Protein AF-A0A507ZYX4-F1 (afdb_monomer_lite)

Organism: NCBI:txid1605891

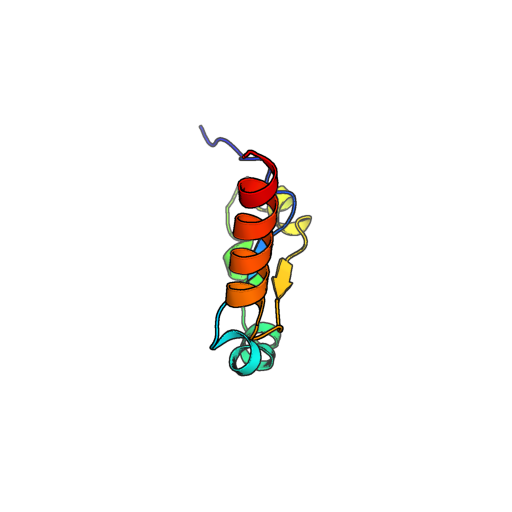Secondary structure (DSSP, 8-state):
---------EEE-STTGGGGHHHHHHSSHHHHHH--GGGHHHHHTS-EEE---TTHHHHHHHHHHHHHHT--

Foldseek 3Di:
DDDDDPDQAAEDDDQCQVVCVVVCVPDCVLVVQLPPVVCNVVSVNHYYYYDPDNCVVVVVVVVVCVVVVVVD

Radius of gyration: 16.39 Å; chains: 1; bounding box: 28×30×45 Å

Structure (mmCIF, N/CA/C/O backbone):
data_AF-A0A507ZYX4-F1
#
_entry.id   AF-A0A507ZYX4-F1
#
loop_
_atom_site.group_PDB
_atom_site.id
_atom_site.type_symbol
_atom_site.label_atom_id
_atom_site.label_alt_id
_atom_site.label_comp_id
_atom_site.label_asym_id
_atom_site.label_entity_id
_atom_site.label_seq_id
_atom_site.pdbx_PDB_ins_code
_atom_site.Cartn_x
_atom_site.Cartn_y
_atom_site.Cartn_z
_atom_site.occupancy
_atom_site.B_iso_or_equiv
_atom_site.auth_seq_id
_atom_site.auth_comp_id
_atom_site.auth_asym_id
_atom_site.auth_atom_id
_atom_site.pdbx_PDB_model_num
ATOM 1 N N . LEU A 1 1 ? 10.400 13.798 16.755 1.00 35.00 1 LEU A N 1
ATOM 2 C CA . LEU A 1 1 ? 10.316 14.581 15.503 1.00 35.00 1 LEU A CA 1
ATOM 3 C C . LEU A 1 1 ? 10.096 13.593 14.360 1.00 35.00 1 LEU A C 1
ATOM 5 O O . LEU A 1 1 ? 10.960 12.753 14.162 1.00 35.00 1 LEU A O 1
ATOM 9 N N . ALA A 1 2 ? 8.934 13.596 13.700 1.00 41.94 2 ALA A N 1
ATOM 10 C CA . ALA A 1 2 ? 8.621 12.672 12.604 1.00 41.94 2 ALA A CA 1
ATOM 11 C C . ALA A 1 2 ? 8.228 13.486 11.366 1.00 41.94 2 ALA A C 1
ATOM 13 O O . ALA A 1 2 ? 7.288 14.276 11.421 1.00 41.94 2 ALA A O 1
ATOM 14 N N . LEU A 1 3 ? 8.979 13.321 10.278 1.00 47.69 3 LEU A N 1
ATOM 15 C CA . LEU A 1 3 ? 8.683 13.910 8.975 1.00 47.69 3 LEU A CA 1
ATOM 16 C C . LEU A 1 3 ? 7.701 12.994 8.241 1.00 47.69 3 LEU A C 1
ATOM 18 O O . LEU A 1 3 ? 8.012 11.840 7.955 1.00 47.69 3 LEU A O 1
ATOM 22 N N . VAL A 1 4 ? 6.511 13.510 7.943 1.00 57.16 4 VAL A N 1
ATOM 23 C CA . VAL A 1 4 ? 5.562 12.850 7.045 1.00 57.16 4 VAL A CA 1
ATOM 24 C C . VAL A 1 4 ? 5.983 13.193 5.621 1.00 57.16 4 VAL A C 1
ATOM 26 O O . VAL A 1 4 ? 5.817 14.330 5.186 1.00 57.16 4 VAL A O 1
ATOM 29 N N . SER A 1 5 ? 6.560 12.232 4.898 1.00 63.56 5 SER A N 1
ATOM 30 C CA . SER A 1 5 ? 6.762 12.369 3.457 1.00 63.56 5 SER A CA 1
ATOM 31 C C . SER A 1 5 ? 5.406 12.229 2.763 1.00 63.56 5 SER A C 1
ATOM 33 O O . SER A 1 5 ? 4.654 11.292 3.026 1.00 63.56 5 SER A O 1
ATOM 35 N N . SER A 1 6 ? 5.071 13.207 1.921 1.00 68.81 6 SER A N 1
ATOM 36 C CA . SER A 1 6 ? 3.782 13.411 1.246 1.00 68.81 6 SER A CA 1
ATOM 37 C C . SER A 1 6 ? 3.424 12.328 0.216 1.00 68.81 6 SER A C 1
ATOM 39 O O . SER A 1 6 ? 3.125 12.633 -0.940 1.00 68.81 6 SER A O 1
ATOM 41 N N . ALA A 1 7 ? 3.459 11.054 0.601 1.00 74.00 7 ALA A N 1
ATOM 42 C CA . ALA A 1 7 ? 2.924 9.979 -0.214 1.00 74.00 7 ALA A CA 1
ATOM 43 C C . ALA A 1 7 ? 1.445 10.276 -0.483 1.00 74.00 7 ALA A C 1
ATOM 45 O O . ALA A 1 7 ? 0.713 10.616 0.440 1.00 74.00 7 ALA A O 1
ATOM 46 N N . LYS A 1 8 ? 1.019 10.185 -1.748 1.00 78.81 8 LYS A N 1
ATOM 47 C CA . LYS A 1 8 ? -0.381 10.384 -2.174 1.00 78.81 8 LYS A CA 1
ATOM 48 C C . LYS A 1 8 ? -1.117 9.068 -2.431 1.00 78.81 8 LYS A C 1
ATOM 50 O O . LYS A 1 8 ? -2.336 9.066 -2.553 1.00 78.81 8 LYS A O 1
ATOM 55 N N . ALA A 1 9 ? -0.383 7.962 -2.536 1.00 83.38 9 ALA A N 1
ATOM 56 C CA . ALA A 1 9 ? -0.912 6.617 -2.719 1.00 83.38 9 ALA A CA 1
ATOM 57 C C . ALA A 1 9 ? 0.156 5.577 -2.360 1.00 83.38 9 ALA A C 1
ATOM 59 O O . ALA A 1 9 ? 1.351 5.871 -2.409 1.00 83.38 9 ALA A O 1
ATOM 60 N N . VAL A 1 10 ? -0.285 4.356 -2.064 1.00 84.56 10 VAL A N 1
ATOM 61 C CA . VAL A 1 10 ? 0.572 3.171 -1.941 1.00 84.56 10 VAL A CA 1
ATOM 62 C C . VAL A 1 10 ? 0.185 2.192 -3.040 1.00 84.56 10 VAL A C 1
ATOM 64 O O . VAL A 1 10 ? -0.993 1.880 -3.206 1.00 84.56 10 VAL A O 1
ATOM 67 N N . PHE A 1 11 ? 1.174 1.700 -3.778 1.00 84.19 11 PHE A N 1
ATOM 68 C CA . PHE A 1 11 ? 0.979 0.681 -4.800 1.00 84.19 11 PHE A CA 1
ATOM 69 C C . PHE A 1 11 ? 1.740 -0.583 -4.411 1.00 84.19 11 PHE A C 1
ATOM 71 O O . PHE A 1 11 ? 2.910 -0.513 -4.043 1.00 84.19 11 PHE A O 1
ATOM 78 N N . ILE A 1 12 ? 1.068 -1.728 -4.481 1.00 83.88 12 ILE A N 1
ATOM 79 C CA . ILE A 1 12 ? 1.656 -3.044 -4.234 1.00 83.88 12 ILE A CA 1
ATOM 80 C C . ILE A 1 12 ? 1.815 -3.723 -5.594 1.00 83.88 12 ILE A C 1
ATOM 82 O O . ILE A 1 12 ? 0.821 -3.984 -6.269 1.00 83.88 12 ILE A O 1
ATOM 86 N N . ALA A 1 13 ? 3.059 -3.983 -5.990 1.00 81.88 13 ALA A N 1
ATOM 87 C CA . ALA A 1 13 ? 3.420 -4.623 -7.253 1.00 81.88 13 ALA A CA 1
ATOM 88 C C . ALA A 1 13 ? 4.353 -5.816 -7.006 1.00 81.88 13 ALA A C 1
ATOM 90 O O . ALA A 1 13 ? 5.060 -5.861 -5.999 1.00 81.88 13 ALA A O 1
ATOM 91 N N . GLY A 1 14 ? 4.352 -6.780 -7.925 1.00 72.50 14 GLY A N 1
ATOM 92 C CA . GLY A 1 14 ? 5.202 -7.970 -7.868 1.00 72.50 14 GLY A CA 1
ATOM 93 C C . GLY A 1 14 ? 4.531 -9.187 -8.502 1.00 72.50 14 GLY A C 1
ATOM 94 O O . GLY A 1 14 ? 3.310 -9.269 -8.557 1.00 72.50 14 GLY A O 1
ATOM 95 N N . GLY A 1 15 ? 5.321 -10.158 -8.963 1.00 72.06 15 GLY A N 1
ATOM 96 C CA . GLY A 1 15 ? 4.795 -11.322 -9.694 1.00 72.06 15 GLY A CA 1
ATOM 97 C C . GLY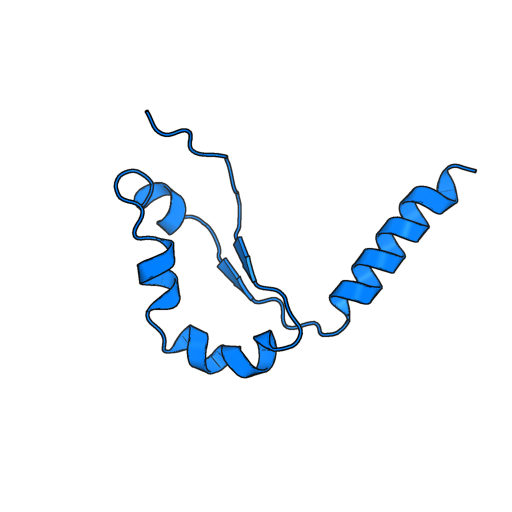 A 1 15 ? 3.881 -12.243 -8.872 1.00 72.06 15 GLY A C 1
ATOM 98 O O . GLY A 1 15 ? 3.014 -12.902 -9.431 1.00 72.06 15 GLY A O 1
ATOM 99 N N . ILE A 1 16 ? 4.030 -12.261 -7.542 1.00 77.94 16 ILE A N 1
ATOM 100 C CA . ILE A 1 16 ? 3.195 -13.072 -6.633 1.00 77.94 16 ILE A CA 1
ATOM 101 C C . ILE A 1 16 ? 1.914 -12.350 -6.187 1.00 77.94 16 ILE A C 1
ATOM 103 O O . ILE A 1 16 ? 1.032 -12.938 -5.570 1.00 77.94 16 ILE A O 1
ATOM 107 N N . VAL A 1 17 ? 1.798 -11.058 -6.492 1.00 73.69 17 VAL A N 1
ATOM 108 C CA . VAL A 1 17 ? 0.719 -10.199 -5.999 1.00 73.69 17 VAL A CA 1
ATOM 109 C C . VAL A 1 17 ? -0.684 -10.663 -6.423 1.00 73.69 17 VAL A C 1
ATOM 111 O O . VAL A 1 17 ? -1.563 -10.652 -5.559 1.00 73.69 17 VAL A O 1
ATOM 114 N N . PRO A 1 18 ? -0.922 -11.142 -7.662 1.00 74.19 18 PRO A N 1
ATOM 115 C CA . PRO A 1 18 ? -2.228 -11.684 -8.047 1.00 74.19 18 PRO A CA 1
ATOM 116 C C . PRO A 1 18 ? -2.656 -12.886 -7.194 1.00 74.19 18 PRO A C 1
ATOM 118 O O . PRO A 1 18 ? -3.827 -13.019 -6.860 1.00 74.19 18 PRO A O 1
ATOM 121 N N . GLN A 1 19 ? -1.701 -13.727 -6.781 1.00 77.56 19 GLN A N 1
ATOM 122 C CA . GLN A 1 19 ? -1.955 -14.897 -5.928 1.00 77.56 19 GLN A CA 1
ATOM 123 C C . GLN A 1 19 ? -2.245 -14.499 -4.475 1.00 77.56 19 GLN A C 1
ATOM 125 O O . GLN A 1 19 ? -2.886 -15.239 -3.735 1.00 77.56 19 GLN A O 1
ATOM 130 N N . LEU A 1 20 ? -1.770 -13.322 -4.062 1.00 79.12 20 LEU A N 1
ATOM 131 C CA . LEU A 1 20 ? -1.948 -12.788 -2.717 1.00 79.12 20 LEU A CA 1
ATOM 132 C C . LEU A 1 20 ? -3.186 -11.896 -2.578 1.00 79.12 20 LEU A C 1
ATOM 134 O O . LEU A 1 20 ? -3.427 -11.403 -1.481 1.00 79.12 20 LEU A O 1
ATOM 138 N N . LYS A 1 21 ? -3.957 -11.660 -3.647 1.00 81.62 21 LYS A N 1
ATOM 139 C CA . LYS A 1 21 ? -5.109 -10.745 -3.637 1.00 81.62 21 LYS A CA 1
ATOM 140 C C . LYS A 1 21 ? -6.126 -11.105 -2.556 1.00 81.62 21 LYS A C 1
ATOM 142 O O . LYS A 1 21 ? -6.429 -10.264 -1.711 1.00 81.62 21 LYS A O 1
ATOM 147 N N . ASP A 1 22 ? -6.596 -12.349 -2.565 1.00 84.38 22 ASP A N 1
ATOM 148 C CA . ASP A 1 22 ? -7.614 -12.823 -1.621 1.00 84.38 22 ASP A CA 1
ATOM 149 C C . ASP A 1 22 ? -7.049 -12.854 -0.197 1.00 84.38 22 ASP A C 1
ATOM 151 O O . ASP A 1 22 ? -7.666 -12.358 0.742 1.00 84.38 22 ASP A O 1
ATOM 155 N N . PHE A 1 23 ? -5.792 -13.290 -0.052 1.00 86.06 23 PHE A N 1
ATOM 156 C CA . PHE A 1 23 ? -5.084 -13.220 1.224 1.00 86.06 23 PHE A CA 1
ATOM 157 C C . PHE A 1 23 ? -5.007 -11.786 1.764 1.00 86.06 23 PHE A C 1
ATOM 159 O O . PHE A 1 23 ? -5.254 -11.557 2.944 1.00 86.06 23 PHE A O 1
ATOM 166 N N . LEU A 1 24 ? -4.666 -10.802 0.928 1.00 84.56 24 LEU A N 1
ATOM 167 C CA . LEU A 1 24 ? -4.559 -9.405 1.340 1.00 84.56 24 LEU A CA 1
ATOM 168 C C . LEU A 1 24 ? -5.921 -8.834 1.735 1.00 84.56 24 LEU A C 1
ATOM 170 O O . LEU A 1 24 ? -5.971 -8.101 2.727 1.00 84.56 24 LEU A O 1
ATOM 174 N N . ALA A 1 25 ? -6.986 -9.195 1.012 1.00 83.94 25 ALA A N 1
ATOM 175 C CA . ALA A 1 25 ? -8.358 -8.797 1.315 1.00 83.94 25 ALA A CA 1
ATOM 176 C C . ALA A 1 25 ? -8.822 -9.313 2.689 1.00 83.94 25 ALA A C 1
ATOM 178 O O . ALA A 1 25 ? -9.383 -8.538 3.463 1.00 83.94 25 ALA A O 1
ATOM 179 N N . ASP A 1 26 ? -8.497 -10.563 3.028 1.00 88.62 26 ASP A N 1
ATOM 180 C CA . ASP A 1 26 ? -8.880 -11.186 4.304 1.00 88.62 26 ASP A CA 1
ATOM 181 C C . ASP A 1 26 ? -7.890 -10.904 5.453 1.00 88.62 26 ASP A C 1
ATOM 183 O O . ASP A 1 26 ? -8.146 -11.193 6.627 1.00 88.62 26 ASP A O 1
ATOM 187 N N . SER A 1 27 ? -6.726 -10.327 5.148 1.00 88.19 27 SER A N 1
ATOM 188 C CA . SER A 1 27 ? -5.675 -10.074 6.135 1.00 88.19 27 SER A CA 1
ATOM 189 C C . SER A 1 27 ? -5.855 -8.767 6.916 1.00 88.19 27 SER A C 1
ATOM 191 O O . SER A 1 27 ? -6.512 -7.809 6.516 1.00 88.19 27 SER A O 1
ATOM 193 N N . ARG A 1 28 ? -5.094 -8.642 8.011 1.00 91.69 28 ARG A N 1
ATOM 194 C CA . ARG A 1 28 ? -4.913 -7.373 8.742 1.00 91.69 28 ARG A CA 1
ATOM 195 C C . ARG A 1 28 ? -3.880 -6.439 8.093 1.00 91.69 28 ARG A C 1
ATOM 197 O O . ARG A 1 28 ? -3.302 -5.605 8.791 1.00 91.69 28 ARG A O 1
ATOM 204 N N . PHE A 1 29 ? -3.590 -6.587 6.799 1.00 89.00 29 PHE A N 1
ATOM 205 C CA . PHE A 1 29 ? -2.562 -5.805 6.107 1.00 89.00 29 PHE A CA 1
ATOM 206 C C . PHE A 1 29 ? -2.803 -4.296 6.235 1.00 89.00 29 PHE A C 1
ATOM 208 O O . PHE A 1 29 ? -1.933 -3.581 6.728 1.00 89.00 29 PHE A O 1
ATOM 215 N N . LEU A 1 30 ? -4.003 -3.816 5.884 1.00 87.44 30 LEU A N 1
ATOM 216 C CA . LEU A 1 30 ? -4.327 -2.385 5.961 1.00 87.44 30 LEU A CA 1
ATOM 217 C C . LEU A 1 30 ? -4.277 -1.850 7.395 1.00 87.44 30 LEU A C 1
ATOM 219 O O . LEU A 1 30 ? -3.800 -0.738 7.617 1.00 87.44 30 LEU A O 1
ATOM 223 N N . ALA A 1 31 ? -4.728 -2.645 8.368 1.00 88.38 31 ALA A N 1
ATOM 224 C CA . ALA A 1 31 ? -4.666 -2.270 9.777 1.00 88.38 31 ALA A CA 1
ATOM 225 C C . ALA A 1 31 ? -3.212 -2.077 10.238 1.00 88.38 31 ALA A C 1
ATOM 227 O O . ALA A 1 31 ? -2.903 -1.068 10.862 1.00 88.38 31 ALA A O 1
ATOM 228 N N . ARG A 1 32 ? -2.306 -2.991 9.865 1.00 88.06 32 ARG A N 1
ATOM 229 C CA . ARG A 1 32 ? -0.871 -2.891 10.185 1.00 88.06 32 ARG A CA 1
ATOM 230 C C . ARG A 1 32 ? -0.168 -1.770 9.426 1.00 88.06 32 ARG A C 1
ATOM 232 O O . ARG A 1 32 ? 0.682 -1.093 9.992 1.00 88.06 32 ARG A O 1
ATOM 239 N N . LEU A 1 33 ? -0.526 -1.552 8.160 1.00 85.81 33 LEU A N 1
ATOM 240 C CA . LEU A 1 33 ? 0.025 -0.466 7.348 1.00 85.81 33 LEU A CA 1
ATOM 241 C C . LEU A 1 33 ? -0.280 0.904 7.969 1.00 85.81 33 LEU A C 1
ATOM 243 O O . LEU A 1 33 ? 0.573 1.788 7.967 1.00 85.81 33 LEU A O 1
ATOM 247 N N . ARG A 1 34 ? -1.492 1.064 8.513 1.00 87.81 34 ARG A N 1
ATOM 248 C CA . ARG A 1 34 ? -1.983 2.311 9.116 1.00 87.81 34 ARG A CA 1
ATOM 249 C C . ARG A 1 34 ? -1.561 2.501 10.570 1.00 87.81 34 ARG A C 1
ATOM 251 O O . ARG A 1 34 ? -1.674 3.614 11.080 1.00 87.81 34 ARG A O 1
ATOM 258 N N . ASP A 1 35 ? -1.057 1.464 11.231 1.00 87.12 35 ASP A N 1
ATOM 259 C CA . ASP A 1 35 ? -0.632 1.514 12.631 1.00 87.12 35 ASP A CA 1
ATOM 260 C C . ASP A 1 35 ? 0.724 2.226 12.795 1.00 87.12 35 ASP A C 1
ATOM 262 O O . ASP A 1 35 ? 1.769 1.630 13.054 1.00 87.12 35 ASP A O 1
ATOM 266 N N . LYS A 1 36 ? 0.720 3.540 12.552 1.00 83.75 36 LYS A N 1
ATOM 267 C CA . LYS A 1 36 ? 1.896 4.421 12.621 1.00 83.75 36 LYS A CA 1
ATOM 268 C C . LYS A 1 36 ? 1.659 5.603 13.561 1.00 83.75 36 LYS A C 1
ATOM 270 O O . LYS A 1 36 ? 2.029 6.732 13.243 1.00 83.75 36 LYS A O 1
ATOM 275 N N . GLY A 1 37 ? 1.017 5.359 14.706 1.00 85.75 37 GLY A N 1
ATOM 276 C CA . GLY A 1 37 ? 0.791 6.364 15.753 1.00 85.75 37 GLY A CA 1
ATOM 277 C C . GLY A 1 37 ? 0.234 7.682 15.201 1.00 85.75 37 GLY A C 1
ATOM 278 O O . GLY A 1 37 ? -0.825 7.701 14.579 1.00 85.75 37 GLY A O 1
ATOM 279 N N . ALA A 1 38 ? 0.982 8.777 15.361 1.00 84.75 38 ALA A N 1
ATOM 280 C CA . ALA A 1 38 ? 0.608 10.109 14.872 1.00 84.75 38 ALA A CA 1
ATOM 281 C C . ALA A 1 38 ? 0.373 10.197 13.347 1.00 84.75 38 ALA A C 1
ATOM 283 O O . ALA A 1 38 ? -0.329 11.094 12.889 1.00 84.75 38 ALA A O 1
ATOM 284 N N . MET A 1 39 ? 0.921 9.273 12.550 1.00 81.00 39 MET A N 1
ATOM 285 C CA . MET A 1 39 ? 0.725 9.230 11.094 1.00 81.00 39 MET A CA 1
ATOM 286 C C . MET A 1 39 ? -0.522 8.451 10.668 1.00 81.00 39 MET A C 1
ATOM 288 O O . MET A 1 39 ? -0.895 8.488 9.494 1.00 81.00 39 MET A O 1
ATOM 292 N N . ARG A 1 40 ? -1.190 7.761 11.599 1.00 85.62 40 ARG A N 1
ATOM 293 C CA . ARG A 1 40 ? -2.386 6.962 11.311 1.00 85.62 40 ARG A CA 1
ATOM 294 C C . ARG A 1 40 ? -3.484 7.748 10.575 1.00 85.62 40 ARG A C 1
ATOM 296 O O . ARG A 1 40 ? -3.928 7.252 9.541 1.00 85.62 40 ARG A O 1
ATOM 303 N N . PRO A 1 41 ? -3.862 8.979 10.982 1.00 84.81 41 PRO A N 1
ATOM 304 C CA . PRO A 1 41 ? -4.908 9.740 10.289 1.00 84.81 41 PRO A CA 1
ATOM 305 C C . PRO A 1 41 ? -4.542 10.113 8.846 1.00 84.81 41 PRO A C 1
ATOM 307 O O . PRO A 1 41 ? -5.418 10.288 8.002 1.00 84.81 41 PRO A O 1
ATOM 310 N N . VAL A 1 42 ? -3.244 10.235 8.548 1.00 84.44 42 VAL A N 1
ATOM 311 C CA . VAL A 1 42 ? -2.748 10.489 7.189 1.00 84.44 42 VAL A CA 1
ATOM 312 C C . VAL A 1 42 ? -2.848 9.215 6.351 1.00 84.44 42 VAL A C 1
ATOM 314 O O . VAL A 1 42 ? -3.391 9.239 5.249 1.00 84.44 42 VAL A O 1
ATOM 317 N N . LEU A 1 43 ? -2.384 8.086 6.889 1.00 84.00 43 LEU A N 1
ATOM 318 C CA . LEU A 1 43 ? -2.374 6.791 6.198 1.00 84.00 43 LEU A CA 1
ATOM 319 C C . LEU A 1 43 ? -3.777 6.202 5.998 1.00 84.00 43 LEU A C 1
ATOM 321 O O . LEU A 1 43 ? -4.000 5.452 5.051 1.00 84.00 43 LEU A O 1
ATOM 325 N N . GLU A 1 44 ? -4.741 6.548 6.851 1.00 86.62 44 GLU A N 1
ATOM 326 C CA . GLU A 1 44 ? -6.151 6.180 6.670 1.00 86.62 44 GLU A CA 1
ATOM 327 C C . GLU A 1 44 ? -6.762 6.794 5.405 1.00 86.62 44 GLU A C 1
ATOM 329 O O . GLU A 1 44 ? -7.597 6.157 4.763 1.00 86.62 44 GLU A O 1
ATOM 334 N N . ARG A 1 45 ? -6.296 7.984 5.008 1.00 86.25 45 ARG A N 1
ATOM 335 C CA . ARG A 1 45 ? -6.755 8.702 3.809 1.00 86.25 45 ARG A CA 1
ATOM 336 C C . ARG A 1 45 ? -6.013 8.295 2.540 1.00 86.25 45 ARG A C 1
ATOM 338 O O . ARG A 1 45 ? -6.420 8.695 1.451 1.00 86.25 45 ARG A O 1
ATOM 345 N N . LEU A 1 46 ? -4.926 7.533 2.660 1.00 86.81 46 LEU A N 1
ATOM 346 C CA . LEU A 1 46 ? -4.112 7.166 1.512 1.00 86.81 46 LEU A CA 1
ATOM 347 C C . LEU A 1 46 ? -4.700 5.960 0.774 1.00 86.81 46 LEU A C 1
ATOM 349 O O . LEU A 1 46 ? -4.884 4.902 1.384 1.00 86.81 46 LEU A O 1
ATOM 353 N N . PRO A 1 47 ? -4.980 6.085 -0.538 1.00 87.75 47 PRO A N 1
ATOM 354 C CA . PRO A 1 47 ? -5.434 4.958 -1.330 1.00 87.75 47 PRO A CA 1
ATOM 355 C C . PRO A 1 47 ? -4.309 3.928 -1.450 1.00 87.75 47 PRO A C 1
ATOM 357 O O . PRO A 1 47 ? -3.178 4.258 -1.818 1.00 87.75 47 PRO A O 1
ATOM 360 N N . VAL A 1 48 ? -4.647 2.672 -1.168 1.00 86.44 48 VAL A N 1
ATOM 361 C CA . VAL A 1 48 ? -3.774 1.513 -1.365 1.0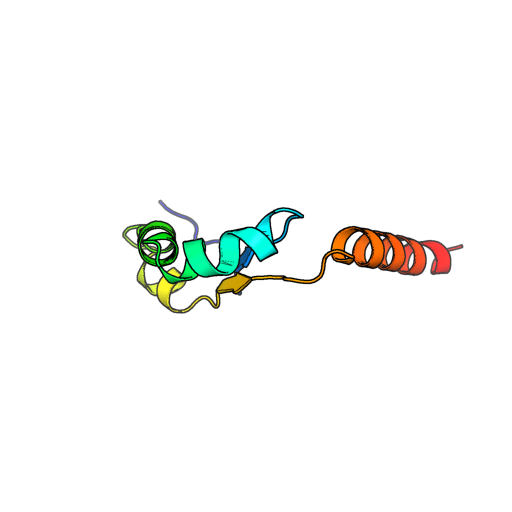0 86.44 48 VAL A CA 1
ATOM 362 C C . VAL A 1 48 ? -4.306 0.737 -2.559 1.00 86.44 48 VAL A C 1
ATOM 364 O O . VAL A 1 48 ? -5.470 0.340 -2.562 1.00 86.44 48 VAL A O 1
ATOM 367 N N . ARG A 1 49 ? -3.478 0.553 -3.586 1.00 85.94 49 ARG A N 1
ATOM 368 C CA . ARG A 1 49 ? -3.857 -0.125 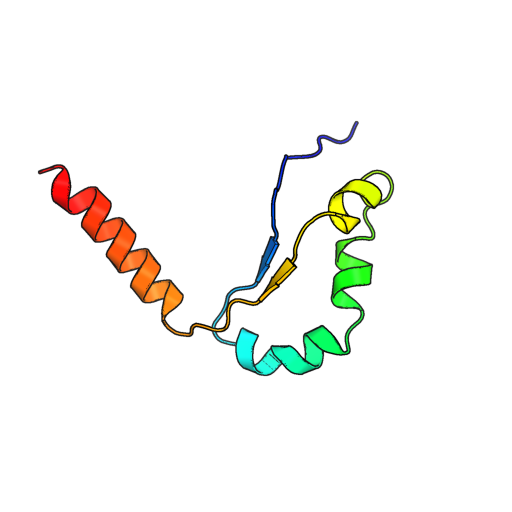-4.827 1.00 85.94 49 ARG A CA 1
ATOM 369 C C . ARG A 1 49 ? -2.967 -1.330 -5.073 1.00 85.94 49 ARG A C 1
ATOM 371 O O . ARG A 1 49 ? -1.743 -1.234 -5.017 1.00 85.94 49 ARG A O 1
ATOM 378 N N . LEU A 1 50 ? -3.607 -2.454 -5.362 1.00 83.94 50 LEU A N 1
ATOM 379 C CA . LEU A 1 50 ? -2.945 -3.644 -5.865 1.00 83.94 50 LEU A CA 1
ATOM 380 C C . LEU A 1 50 ? -2.762 -3.492 -7.367 1.00 83.94 50 LEU A C 1
ATOM 382 O O . LEU A 1 50 ? -3.709 -3.083 -8.041 1.00 83.94 50 LEU A O 1
ATOM 386 N N . ILE A 1 51 ? -1.580 -3.811 -7.886 1.00 82.81 51 ILE A N 1
ATOM 387 C CA . ILE A 1 51 ? -1.382 -3.838 -9.326 1.00 82.81 51 ILE A CA 1
ATOM 388 C C . ILE A 1 51 ? -1.280 -5.280 -9.814 1.00 82.81 51 ILE A C 1
ATOM 390 O O . ILE A 1 51 ? -0.350 -6.002 -9.472 1.00 82.81 51 ILE A O 1
ATOM 394 N N . GLU A 1 52 ? -2.277 -5.685 -10.600 1.00 74.19 52 GLU A N 1
ATOM 395 C CA . GLU A 1 52 ? -2.479 -7.068 -11.057 1.00 74.19 52 GLU A CA 1
ATOM 396 C C . GLU A 1 52 ? -1.829 -7.355 -12.419 1.00 74.19 52 GLU A C 1
ATOM 398 O O . GLU A 1 52 ? -1.863 -8.486 -12.892 1.00 74.19 52 GLU A O 1
ATOM 403 N N . ASN A 1 53 ? -1.242 -6.343 -13.063 1.00 71.00 53 ASN A N 1
ATOM 404 C CA . ASN A 1 53 ? -0.659 -6.483 -14.393 1.00 71.00 53 ASN A CA 1
ATOM 405 C C . ASN A 1 53 ? 0.757 -7.082 -14.303 1.00 71.00 53 ASN A C 1
ATOM 407 O O . ASN A 1 53 ? 1.720 -6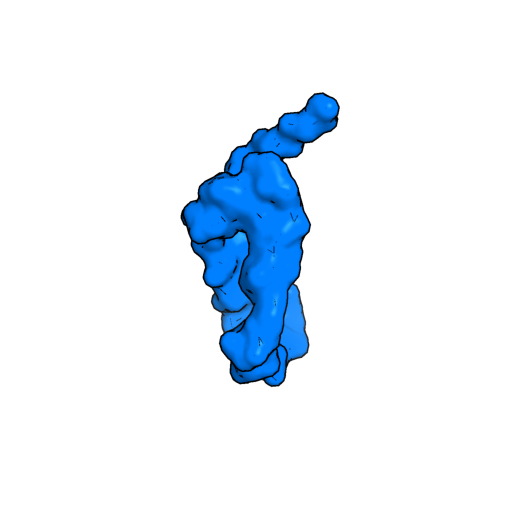.425 -13.901 1.00 71.00 53 ASN A O 1
ATOM 411 N N . ASP A 1 54 ? 0.857 -8.342 -14.711 1.00 65.62 54 ASP A N 1
ATOM 412 C CA . ASP A 1 54 ? 2.064 -9.165 -14.801 1.00 65.62 54 ASP A CA 1
ATOM 413 C C . ASP A 1 54 ? 3.158 -8.571 -15.708 1.00 65.62 54 ASP A C 1
ATOM 415 O O . ASP A 1 54 ? 4.343 -8.851 -15.523 1.00 65.62 54 ASP A O 1
ATOM 419 N N . ARG A 1 55 ? 2.790 -7.698 -16.650 1.00 65.38 55 ARG A N 1
ATOM 420 C CA . ARG A 1 55 ? 3.707 -7.059 -17.608 1.00 65.38 55 ARG A CA 1
ATOM 421 C C . ARG A 1 55 ? 4.210 -5.690 -17.176 1.00 65.38 55 ARG A C 1
ATOM 423 O O . ARG A 1 55 ? 4.976 -5.081 -17.919 1.00 65.38 55 ARG A O 1
ATOM 430 N N . LEU A 1 56 ? 3.843 -5.187 -15.998 1.00 71.06 56 LEU A N 1
ATOM 431 C CA . LEU A 1 56 ? 4.240 -3.838 -15.571 1.00 71.06 56 LEU A CA 1
ATOM 432 C C . LEU A 1 56 ? 5.742 -3.603 -15.522 1.00 71.06 56 LEU A C 1
ATOM 434 O O . LEU A 1 56 ? 6.178 -2.496 -15.820 1.00 71.06 56 LEU A O 1
ATOM 438 N N . GLY A 1 57 ? 6.528 -4.630 -15.194 1.00 70.25 57 GLY A N 1
ATOM 439 C CA . GLY A 1 57 ? 7.986 -4.531 -15.262 1.00 70.25 57 GLY A CA 1
ATOM 440 C C . GLY A 1 57 ? 8.474 -4.232 -16.683 1.00 70.25 57 GLY A C 1
ATOM 441 O O . GLY A 1 57 ? 9.319 -3.365 -16.877 1.00 70.25 57 GLY A O 1
ATOM 442 N N . VAL A 1 58 ? 7.881 -4.891 -17.683 1.00 76.69 58 VAL A N 1
ATOM 443 C CA . VAL A 1 58 ? 8.219 -4.704 -19.101 1.00 76.69 58 VAL A CA 1
ATOM 444 C C . VAL A 1 58 ? 7.681 -3.373 -19.624 1.00 76.69 58 VAL A C 1
ATOM 446 O O . VAL A 1 58 ? 8.396 -2.669 -20.325 1.00 76.69 58 VAL A O 1
ATOM 449 N N . ILE A 1 59 ? 6.457 -2.989 -19.251 1.00 80.12 59 ILE A N 1
ATOM 450 C CA . ILE A 1 59 ? 5.863 -1.696 -19.632 1.00 80.12 59 ILE A CA 1
ATOM 451 C C . ILE A 1 59 ? 6.677 -0.537 -19.045 1.00 80.12 59 ILE A C 1
ATOM 453 O O . ILE A 1 59 ? 6.950 0.432 -19.743 1.00 80.12 59 ILE A O 1
ATOM 457 N N . GLY A 1 60 ? 7.107 -0.645 -17.785 1.00 79.06 60 GLY A N 1
ATOM 458 C CA . GLY A 1 60 ? 7.967 0.353 -17.151 1.00 79.06 60 GLY A CA 1
ATOM 459 C C . GLY A 1 60 ? 9.326 0.467 -17.841 1.00 79.06 60 GLY A C 1
ATOM 460 O O . GLY A 1 60 ? 9.778 1.575 -18.109 1.00 79.06 60 GLY A O 1
ATOM 461 N N . ALA A 1 61 ? 9.942 -0.666 -18.191 1.00 82.69 61 ALA A N 1
ATOM 462 C CA . ALA A 1 61 ? 11.195 -0.682 -18.941 1.00 82.69 61 ALA A CA 1
ATOM 463 C C . ALA A 1 61 ? 11.040 -0.082 -20.351 1.00 82.69 61 ALA A C 1
ATOM 465 O O . ALA A 1 61 ? 11.896 0.684 -20.785 1.00 82.69 61 ALA A O 1
ATOM 466 N N . ALA A 1 62 ? 9.937 -0.385 -21.041 1.00 84.12 62 ALA A N 1
ATOM 467 C CA . ALA A 1 62 ? 9.633 0.172 -22.355 1.00 84.12 62 ALA A CA 1
ATOM 468 C C . ALA A 1 62 ? 9.391 1.687 -22.294 1.00 84.12 62 ALA A C 1
ATOM 470 O O . ALA A 1 62 ? 9.943 2.412 -23.112 1.00 84.12 62 ALA A O 1
ATOM 471 N N . ASN A 1 63 ? 8.629 2.175 -21.309 1.00 85.50 63 ASN A N 1
ATOM 472 C CA . ASN A 1 63 ? 8.425 3.612 -21.112 1.00 85.50 63 ASN A CA 1
ATOM 473 C C . ASN A 1 63 ? 9.739 4.334 -20.809 1.00 85.50 63 ASN A C 1
ATOM 475 O O . ASN A 1 63 ? 10.008 5.358 -21.423 1.00 85.50 63 ASN A O 1
ATOM 479 N N . TRP A 1 64 ? 10.577 3.785 -19.921 1.00 87.00 64 TRP A N 1
ATOM 480 C CA . TRP A 1 64 ? 11.890 4.368 -19.647 1.00 87.00 64 TRP A CA 1
ATOM 481 C C . TRP A 1 64 ? 12.738 4.452 -20.919 1.00 87.00 64 TRP A C 1
ATOM 483 O O . TRP A 1 64 ? 13.313 5.499 -21.200 1.00 87.00 64 TRP A O 1
ATOM 493 N N . TYR A 1 65 ? 12.771 3.375 -21.710 1.00 84.12 65 TYR A N 1
ATOM 494 C CA . TYR A 1 65 ? 13.501 3.348 -22.973 1.00 84.12 65 TYR A CA 1
ATOM 495 C C . TYR A 1 65 ? 12.966 4.386 -23.964 1.00 84.12 65 TYR A C 1
ATOM 497 O O . TYR A 1 65 ? 13.757 5.124 -24.527 1.00 84.12 65 TYR A O 1
ATOM 505 N N . LEU A 1 66 ? 11.647 4.498 -24.141 1.00 85.69 66 LEU A N 1
ATOM 506 C CA . LEU A 1 66 ? 11.037 5.476 -25.050 1.00 85.69 66 LEU A CA 1
ATOM 507 C C . LEU A 1 66 ? 11.280 6.928 -24.612 1.00 85.69 66 LEU A C 1
ATOM 509 O O . LEU A 1 66 ? 11.543 7.770 -25.458 1.00 85.69 66 LEU A O 1
ATOM 513 N N . GLU A 1 67 ? 11.240 7.220 -23.310 1.00 83.38 67 GLU A N 1
ATOM 514 C CA . GLU A 1 67 ? 11.535 8.561 -22.781 1.00 83.38 67 GLU A CA 1
ATOM 515 C C . GLU A 1 67 ? 13.003 8.970 -22.967 1.00 83.38 67 GLU A C 1
ATOM 517 O O . GLU A 1 67 ? 13.297 10.158 -23.061 1.00 83.38 67 GLU A O 1
ATOM 522 N N . HIS A 1 68 ? 13.924 8.005 -23.012 1.00 78.56 68 HIS A N 1
ATOM 523 C CA . HIS A 1 68 ? 15.361 8.267 -23.149 1.00 78.56 68 HIS A CA 1
ATOM 524 C C . HIS A 1 68 ? 15.880 8.051 -24.576 1.00 78.56 68 HIS A C 1
ATOM 526 O O . HIS A 1 68 ? 16.965 8.522 -24.893 1.00 78.56 68 HIS A O 1
ATOM 532 N N . ALA A 1 69 ? 15.120 7.369 -25.437 1.00 66.50 69 ALA A N 1
ATOM 533 C CA . ALA A 1 69 ? 15.437 7.177 -26.851 1.00 66.50 69 ALA A CA 1
ATOM 534 C C . ALA A 1 69 ? 15.054 8.386 -27.724 1.00 66.50 69 ALA A C 1
ATOM 536 O O . ALA A 1 69 ? 15.496 8.458 -28.863 1.00 66.50 69 ALA A O 1
ATOM 537 N N . ASP A 1 70 ? 14.253 9.323 -27.202 1.00 59.41 70 ASP A N 1
ATOM 538 C CA . ASP A 1 70 ? 13.858 10.574 -27.880 1.00 59.41 70 ASP A CA 1
ATOM 539 C C . ASP A 1 70 ? 14.827 11.745 -27.581 1.00 59.41 70 ASP A C 1
ATOM 541 O O . ASP A 1 70 ? 14.562 12.891 -27.936 1.00 59.41 70 ASP A O 1
ATOM 545 N N . VAL A 1 71 ? 15.940 11.473 -26.880 1.00 56.94 71 VAL A N 1
ATOM 546 C CA . VAL A 1 71 ? 16.954 12.470 -26.469 1.00 56.94 71 VAL A CA 1
ATOM 547 C C . VAL A 1 71 ? 18.242 12.389 -27.315 1.00 56.94 71 VAL A C 1
ATOM 549 O O . VAL A 1 71 ? 19.166 13.165 -27.078 1.00 56.94 71 VAL A O 1
ATOM 552 N N . ASP A 1 72 ? 18.288 11.518 -28.330 1.00 47.28 72 ASP A N 1
ATOM 553 C CA . ASP A 1 72 ? 19.367 11.453 -29.334 1.00 47.28 72 ASP A CA 1
ATOM 554 C C . ASP A 1 72 ? 18.950 12.062 -30.687 1.00 47.28 72 ASP A C 1
ATOM 556 O O . ASP A 1 72 ? 17.872 11.695 -31.211 1.00 47.28 72 ASP A O 1
#

InterPro domains:
  IPR0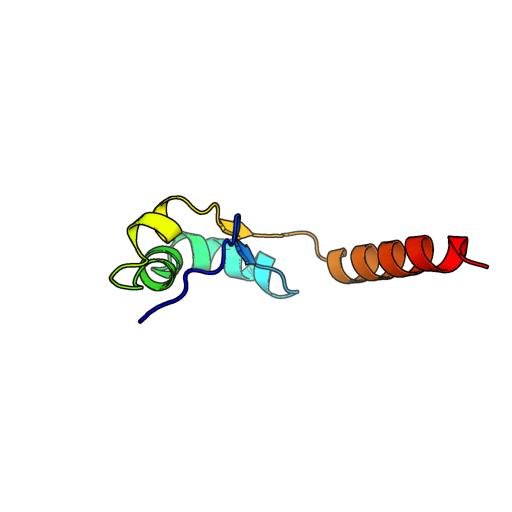03836 Glucokinase [PF02685] (6-66)
  IPR043129 ATPase, nucleotide binding domain [SSF53067] (6-69)
  IPR050201 Bacterial glucokinase [PTHR47690] (5-70)

pLDDT: mean 78.19, std 11.69, range [35.0, 91.69]

Sequence (72 aa):
LALVSSAKAVFIAGGIVPQLKDFLADSRFLARLRDKGAMRPVLERLPVRLIENDRLGVIGAANWYLEHADVD